Protein AF-A0A512RKX8-F1 (afdb_monomer_lite)

pLDDT: mean 88.38, std 8.07, range [53.78, 97.88]

Foldseek 3Di:
DQDPVCVVPVDDAQVNQLVVCVVVVHDSVVSLVVLVVLVVCLVVVLVVLVPDPDDPVVSVVVNVVSVVRSVRHD

Sequence (74 aa):
MINAFYGTHGCYGLPDFKMLANKMGLMEKRAERIIRQVCTYQEAAETMVRGSALNEVTKQAYIDAYLEKLRRIH

Radius of gyration: 14.87 Å; chains: 1; bounding box: 37×18×39 Å

Organism: NCBI:txid1096750

Secondary structure (DSSP, 8-state):
---HHHHHHSS--HHHHHHHHHHTT--HHHHHHHHHHHHTTHHHHHHHHHTSSS-HHHHHHHHHHHHHHHHHH-

Structure (mmCIF, N/CA/C/O backbone):
data_AF-A0A512RKX8-F1
#
_entry.id   AF-A0A512RKX8-F1
#
loop_
_atom_site.group_PDB
_atom_site.id
_atom_site.type_symbol
_atom_site.label_atom_id
_atom_site.label_alt_id
_atom_site.label_comp_id
_atom_site.label_asym_id
_atom_site.label_entity_id
_atom_site.label_seq_id
_atom_site.pdbx_PDB_ins_code
_atom_site.Cartn_x
_atom_site.Cartn_y
_atom_site.Cartn_z
_atom_site.occupancy
_atom_site.B_iso_or_equiv
_atom_site.auth_seq_id
_atom_site.auth_comp_id
_atom_site.auth_asym_id
_atom_site.auth_atom_id
_atom_site.pdbx_PDB_model_num
ATOM 1 N N . MET A 1 1 ? 21.171 -2.455 -4.575 1.00 53.78 1 MET A N 1
ATOM 2 C CA . MET A 1 1 ? 21.523 -1.060 -4.911 1.00 53.78 1 MET A CA 1
ATOM 3 C C . MET A 1 1 ? 20.386 -0.189 -4.406 1.00 53.78 1 MET A C 1
ATOM 5 O O . MET A 1 1 ? 19.278 -0.322 -4.911 1.00 53.78 1 MET A O 1
ATOM 9 N N . ILE A 1 2 ? 20.638 0.563 -3.337 1.00 61.75 2 ILE A N 1
ATOM 10 C CA . ILE A 1 2 ? 19.681 1.493 -2.724 1.00 61.75 2 ILE A CA 1
ATOM 11 C C . ILE A 1 2 ? 1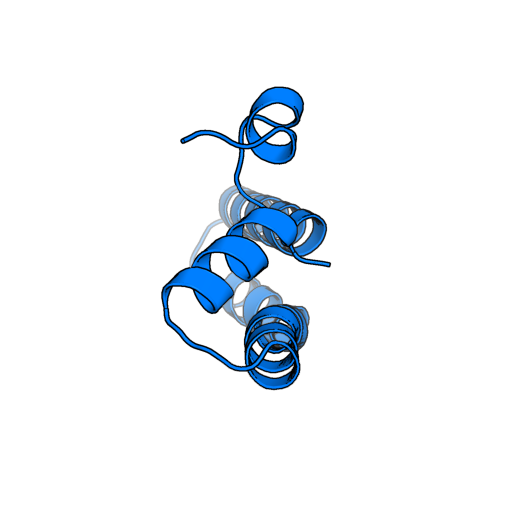9.621 2.729 -3.634 1.00 61.75 2 ILE A C 1
ATOM 13 O O . ILE A 1 2 ? 20.677 3.233 -4.009 1.00 61.75 2 ILE A O 1
ATOM 17 N N . ASN A 1 3 ? 18.433 3.169 -4.058 1.00 74.62 3 ASN A N 1
ATOM 18 C CA . ASN A 1 3 ? 18.304 4.357 -4.910 1.00 74.62 3 ASN A CA 1
ATOM 19 C C . ASN A 1 3 ? 18.190 5.645 -4.066 1.00 74.62 3 ASN A C 1
ATOM 21 O O . ASN A 1 3 ? 18.054 5.596 -2.842 1.00 74.62 3 ASN A O 1
ATOM 25 N N . ALA A 1 4 ? 18.231 6.807 -4.725 1.00 79.19 4 ALA A N 1
ATOM 26 C CA . ALA A 1 4 ? 18.152 8.109 -4.059 1.00 79.19 4 ALA A CA 1
ATOM 27 C C . ALA A 1 4 ? 16.858 8.298 -3.244 1.00 79.19 4 ALA A C 1
ATOM 29 O O . ALA A 1 4 ? 16.894 8.902 -2.177 1.00 79.19 4 ALA A O 1
ATOM 30 N N . PHE A 1 5 ? 15.731 7.732 -3.698 1.00 80.19 5 PHE A N 1
ATOM 31 C CA . PHE A 1 5 ? 14.454 7.826 -2.990 1.00 80.19 5 PHE A CA 1
ATOM 32 C C . PHE A 1 5 ? 14.528 7.152 -1.617 1.00 80.19 5 PHE A C 1
ATOM 34 O O . PHE A 1 5 ? 14.208 7.784 -0.610 1.00 80.19 5 PHE A O 1
ATOM 41 N N . TYR A 1 6 ? 15.026 5.914 -1.567 1.00 81.00 6 TYR A N 1
ATOM 42 C CA . TYR A 1 6 ? 15.216 5.191 -0.314 1.00 81.00 6 TYR A CA 1
ATOM 43 C C . TYR A 1 6 ? 16.250 5.872 0.589 1.00 81.00 6 TYR A C 1
ATOM 45 O O . TYR A 1 6 ? 16.050 5.944 1.797 1.00 81.00 6 TYR A O 1
ATOM 53 N N . GLY A 1 7 ? 17.332 6.415 0.018 1.00 76.75 7 GLY A N 1
ATOM 54 C CA . GLY A 1 7 ? 18.338 7.165 0.778 1.00 76.75 7 GLY A CA 1
ATOM 55 C C . GLY A 1 7 ? 17.765 8.390 1.501 1.00 76.75 7 GLY A C 1
ATOM 56 O O . GLY A 1 7 ? 18.166 8.676 2.624 1.00 76.75 7 GLY A O 1
ATOM 57 N N . THR A 1 8 ? 16.799 9.081 0.891 1.00 77.75 8 THR A N 1
ATOM 58 C CA . THR A 1 8 ? 16.147 10.264 1.477 1.00 77.75 8 THR A CA 1
ATOM 59 C C . THR A 1 8 ? 14.985 9.914 2.410 1.00 77.75 8 THR A C 1
ATOM 61 O O . THR A 1 8 ? 14.801 10.581 3.423 1.00 77.75 8 THR A O 1
ATOM 64 N N . HIS A 1 9 ? 14.196 8.885 2.090 1.00 78.06 9 HIS A N 1
ATOM 65 C CA . HIS A 1 9 ? 12.924 8.610 2.776 1.00 78.06 9 HIS A CA 1
ATOM 66 C C . HIS A 1 9 ? 12.962 7.377 3.691 1.00 78.06 9 HIS A C 1
ATOM 68 O O . HIS A 1 9 ? 11.973 7.087 4.363 1.00 78.06 9 HIS A O 1
ATOM 74 N N . GLY A 1 10 ? 14.059 6.610 3.694 1.00 82.12 10 GLY A N 1
ATOM 75 C CA . GLY A 1 10 ? 14.210 5.385 4.488 1.00 82.12 10 GLY A CA 1
ATOM 76 C C . GLY A 1 10 ? 13.225 4.268 4.122 1.00 82.12 10 GLY A C 1
ATOM 77 O O . GLY A 1 10 ? 13.040 3.328 4.893 1.00 82.12 10 GLY A O 1
ATOM 78 N N . CYS A 1 11 ? 12.549 4.375 2.977 1.00 81.12 11 CYS A N 1
ATOM 79 C CA . CYS A 1 11 ? 11.540 3.431 2.516 1.00 81.12 11 CYS A CA 1
ATOM 80 C C . CYS A 1 11 ? 11.460 3.398 0.984 1.00 81.12 11 CYS A C 1
ATOM 82 O O . CYS A 1 11 ? 11.921 4.314 0.308 1.00 81.12 11 CYS A O 1
ATOM 84 N N . TYR A 1 12 ? 10.871 2.329 0.443 1.00 84.88 12 TYR A N 1
ATOM 85 C CA . TYR A 1 12 ? 10.607 2.194 -0.991 1.00 84.88 12 TYR A CA 1
ATOM 86 C C . TYR A 1 12 ? 9.298 2.900 -1.373 1.00 84.88 12 TYR A C 1
ATOM 88 O O . TYR A 1 12 ? 8.313 2.824 -0.635 1.00 84.88 12 TYR A O 1
ATOM 96 N N . GLY A 1 13 ? 9.280 3.546 -2.537 1.00 85.00 13 GLY A N 1
ATOM 97 C CA . GLY A 1 13 ? 8.112 4.221 -3.102 1.00 85.00 13 GLY A CA 1
ATOM 98 C C . GLY A 1 13 ? 7.915 3.913 -4.584 1.00 85.00 13 GLY A C 1
ATOM 99 O O . GLY A 1 13 ? 8.532 3.004 -5.145 1.00 85.00 13 GLY A O 1
ATOM 100 N N . LEU A 1 14 ? 7.048 4.681 -5.246 1.00 84.94 14 LEU A N 1
ATOM 101 C CA . LEU A 1 14 ? 6.741 4.512 -6.672 1.00 84.94 14 LEU A CA 1
ATOM 102 C C . LEU A 1 14 ? 7.989 4.378 -7.581 1.00 84.94 14 LEU A C 1
ATOM 104 O O . LEU A 1 14 ? 7.987 3.485 -8.436 1.00 84.94 14 LEU A O 1
ATOM 108 N N . PRO A 1 15 ? 9.069 5.176 -7.418 1.00 85.88 15 PRO A N 1
ATOM 109 C CA . PRO A 1 15 ? 10.269 5.046 -8.251 1.00 85.88 15 PRO A CA 1
ATOM 110 C C . PRO A 1 15 ? 10.950 3.676 -8.127 1.00 85.88 15 PRO A C 1
ATOM 112 O O . PRO A 1 15 ? 11.441 3.129 -9.116 1.00 85.88 15 PRO A O 1
ATOM 115 N N . ASP A 1 16 ? 10.944 3.090 -6.930 1.00 88.25 16 ASP A N 1
ATOM 116 C CA . ASP A 1 16 ? 11.513 1.768 -6.664 1.00 88.25 16 ASP A CA 1
ATOM 117 C C . ASP A 1 16 ? 10.721 0.666 -7.355 1.00 88.25 16 ASP A C 1
ATOM 119 O O . ASP A 1 16 ? 11.299 -0.210 -8.003 1.00 88.25 16 ASP A O 1
ATOM 123 N N . PHE A 1 17 ? 9.391 0.736 -7.270 1.00 87.56 17 PHE A N 1
ATOM 124 C CA . PHE A 1 17 ? 8.510 -0.228 -7.921 1.00 87.56 17 PHE A CA 1
ATOM 125 C C . PHE A 1 17 ? 8.593 -0.137 -9.447 1.00 87.56 17 PHE A C 1
ATOM 127 O O . PHE A 1 17 ? 8.606 -1.170 -10.116 1.00 87.56 17 PHE A O 1
ATOM 134 N N . LYS A 1 18 ? 8.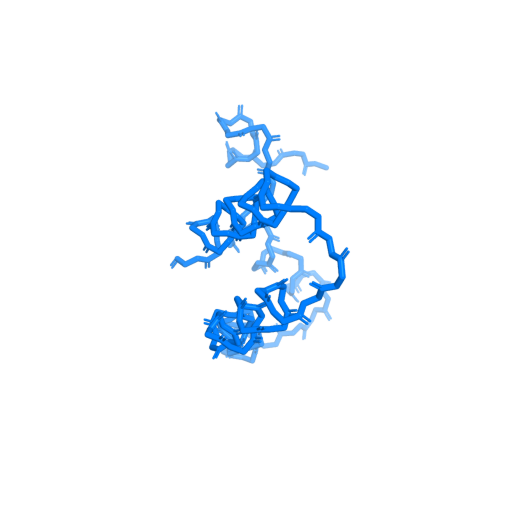737 1.071 -10.008 1.00 88.44 18 LYS A N 1
ATOM 135 C CA . LYS A 1 18 ? 9.003 1.263 -11.443 1.00 88.44 18 LYS A CA 1
ATOM 136 C C . LYS A 1 18 ? 10.339 0.649 -11.863 1.00 88.44 18 LYS A C 1
ATOM 138 O O . LYS A 1 18 ? 10.396 -0.073 -12.858 1.00 88.44 18 LYS A O 1
ATOM 143 N N . MET A 1 19 ? 11.401 0.882 -11.088 1.00 89.50 19 MET A N 1
ATOM 144 C CA . MET A 1 19 ? 12.714 0.283 -11.344 1.00 89.50 19 MET A CA 1
ATOM 145 C C . MET A 1 19 ? 12.657 -1.250 -11.280 1.00 89.50 19 MET A C 1
ATOM 147 O O . MET A 1 19 ? 13.241 -1.923 -12.129 1.00 89.50 19 MET A O 1
ATOM 151 N N . LEU A 1 20 ? 11.956 -1.813 -10.292 1.00 90.56 20 LEU A N 1
ATOM 152 C CA . LEU A 1 20 ? 11.758 -3.257 -10.175 1.00 90.56 20 LEU A CA 1
ATOM 153 C C . LEU A 1 20 ? 10.990 -3.812 -11.379 1.00 90.56 20 LEU A C 1
ATOM 155 O O . LEU A 1 20 ? 11.423 -4.791 -11.978 1.00 90.56 20 LEU A O 1
ATOM 159 N N . ALA A 1 21 ? 9.891 -3.167 -11.768 1.00 90.94 21 ALA A N 1
ATOM 160 C CA . ALA A 1 21 ? 9.083 -3.604 -12.897 1.00 90.94 21 ALA A CA 1
ATOM 161 C C . ALA A 1 21 ? 9.880 -3.617 -14.211 1.00 90.94 21 ALA A C 1
ATOM 163 O O . ALA A 1 21 ? 9.784 -4.579 -14.972 1.00 90.94 21 ALA A O 1
ATOM 164 N N . ASN A 1 22 ? 10.725 -2.605 -14.433 1.00 91.38 22 ASN A N 1
ATOM 165 C CA . ASN A 1 22 ? 11.636 -2.566 -15.575 1.00 91.38 22 ASN A CA 1
ATOM 166 C C . ASN A 1 22 ? 12.607 -3.763 -15.561 1.00 91.38 22 ASN A C 1
ATOM 168 O O . ASN A 1 22 ? 12.705 -4.482 -16.553 1.00 91.38 22 ASN A O 1
ATOM 172 N N . LYS A 1 23 ? 13.232 -4.060 -14.411 1.00 92.50 23 LYS A N 1
ATOM 173 C CA . LYS A 1 23 ? 14.117 -5.233 -14.248 1.00 92.50 23 LYS A CA 1
ATOM 174 C C . LYS A 1 23 ? 13.406 -6.568 -14.476 1.00 92.50 23 LYS A C 1
ATOM 176 O O . LYS A 1 23 ? 14.039 -7.528 -14.896 1.00 92.50 23 LYS A O 1
ATOM 181 N N . MET A 1 24 ? 12.106 -6.628 -14.200 1.00 92.56 24 MET A N 1
ATOM 182 C CA . MET A 1 24 ? 11.262 -7.800 -14.445 1.00 92.56 24 MET A CA 1
ATOM 183 C C . MET A 1 24 ? 10.742 -7.885 -15.891 1.00 92.56 24 MET A C 1
ATOM 185 O O . MET A 1 24 ? 9.995 -8.807 -16.209 1.00 92.56 24 MET A O 1
ATOM 189 N N . GLY A 1 25 ? 11.091 -6.933 -16.765 1.00 92.56 25 GLY A N 1
ATOM 190 C CA . GLY A 1 25 ? 10.631 -6.905 -18.155 1.00 92.56 25 GLY A CA 1
ATOM 191 C C . GLY A 1 25 ? 9.158 -6.515 -18.322 1.00 92.56 25 GLY A C 1
ATOM 192 O O . GLY A 1 25 ? 8.551 -6.807 -19.352 1.00 92.56 25 GLY A O 1
ATOM 193 N N . LEU A 1 26 ? 8.546 -5.869 -17.323 1.00 92.94 26 LEU A N 1
ATOM 194 C CA . LEU A 1 26 ? 7.179 -5.362 -17.436 1.00 92.94 26 LEU A CA 1
ATOM 195 C C . LEU A 1 26 ? 7.153 -4.081 -18.273 1.00 92.94 26 LEU A C 1
ATOM 197 O O . LEU A 1 26 ? 7.929 -3.155 -18.045 1.00 92.94 26 LEU A O 1
ATOM 201 N N . MET A 1 27 ? 6.185 -3.988 -19.190 1.00 92.69 27 MET A N 1
ATOM 202 C CA . MET A 1 27 ? 5.907 -2.732 -19.888 1.00 92.69 27 MET A CA 1
ATOM 203 C C . MET A 1 27 ? 5.533 -1.641 -18.883 1.00 92.69 27 MET A C 1
ATOM 205 O O . MET A 1 27 ? 4.654 -1.852 -18.044 1.00 92.69 27 MET A O 1
ATOM 209 N N . GLU A 1 28 ? 6.124 -0.456 -19.024 1.00 87.25 28 GLU A N 1
ATOM 210 C CA . GLU A 1 28 ? 5.952 0.662 -18.090 1.00 87.25 28 GLU A CA 1
ATOM 211 C C . GLU A 1 28 ? 4.477 1.003 -17.841 1.00 87.25 28 GLU A C 1
ATOM 213 O O . GLU A 1 28 ? 4.032 1.015 -16.697 1.00 87.25 28 GLU A O 1
ATOM 218 N N . LYS A 1 29 ? 3.670 1.129 -18.903 1.00 88.06 29 LYS A N 1
ATOM 219 C CA . LYS A 1 29 ? 2.222 1.383 -18.785 1.00 88.06 29 LYS A CA 1
ATOM 220 C C . LYS A 1 29 ? 1.481 0.304 -17.987 1.00 88.06 29 LYS A C 1
ATOM 222 O O . LYS A 1 29 ? 0.532 0.598 -17.262 1.00 88.06 29 LYS A O 1
ATOM 227 N N . ARG A 1 30 ? 1.891 -0.964 -18.121 1.00 90.00 30 ARG A N 1
ATOM 228 C CA . ARG A 1 30 ? 1.296 -2.076 -17.362 1.00 90.00 30 ARG A CA 1
ATOM 229 C C . ARG A 1 30 ? 1.715 -2.002 -15.897 1.00 90.00 30 ARG A C 1
ATOM 231 O O . ARG A 1 30 ? 0.865 -2.199 -15.034 1.00 90.00 30 ARG A O 1
ATOM 238 N N . ALA A 1 31 ? 2.986 -1.712 -15.633 1.00 90.31 31 ALA A N 1
ATOM 239 C CA . ALA A 1 31 ? 3.515 -1.547 -14.286 1.00 90.31 31 ALA A CA 1
ATOM 240 C C . ALA A 1 31 ? 2.824 -0.390 -13.554 1.00 90.31 31 ALA A C 1
ATOM 242 O O . ALA A 1 31 ? 2.309 -0.589 -12.460 1.00 90.31 31 ALA A O 1
ATOM 243 N N . GLU A 1 32 ? 2.717 0.780 -14.186 1.00 87.81 32 GLU A N 1
ATOM 244 C CA . GLU A 1 32 ? 2.005 1.930 -13.626 1.00 87.81 32 GLU A CA 1
ATOM 245 C C . GLU A 1 32 ? 0.551 1.607 -13.305 1.00 87.81 32 GLU A C 1
ATOM 247 O O . GLU A 1 32 ? 0.079 1.943 -12.222 1.00 87.81 32 GLU A O 1
ATOM 252 N N . ARG A 1 33 ? -0.153 0.911 -14.206 1.00 89.31 33 ARG A N 1
ATOM 253 C CA . ARG A 1 33 ? -1.537 0.501 -13.958 1.00 89.31 33 ARG A CA 1
ATOM 254 C C . ARG A 1 33 ? -1.649 -0.416 -12.741 1.00 89.31 33 ARG A C 1
ATOM 256 O O . ARG A 1 33 ? -2.509 -0.182 -11.905 1.00 89.31 33 ARG A O 1
ATOM 263 N N . ILE A 1 34 ? -0.787 -1.430 -12.636 1.00 88.75 34 ILE A N 1
ATOM 264 C CA . ILE A 1 34 ? -0.779 -2.364 -11.498 1.00 88.75 34 ILE A CA 1
ATOM 265 C C . ILE A 1 34 ? -0.502 -1.611 -10.194 1.00 88.75 34 ILE A C 1
ATOM 267 O O . ILE A 1 34 ? -1.223 -1.791 -9.217 1.00 88.75 34 ILE A O 1
ATOM 271 N N . ILE A 1 35 ? 0.512 -0.744 -10.189 1.00 87.06 35 ILE A N 1
ATOM 272 C CA . ILE A 1 35 ? 0.915 0.003 -8.996 1.00 87.06 35 ILE A CA 1
ATOM 273 C C . ILE A 1 35 ? -0.199 0.970 -8.566 1.00 87.06 35 ILE A C 1
ATOM 275 O O . ILE A 1 35 ? -0.573 0.991 -7.397 1.00 87.06 35 ILE A O 1
ATOM 279 N N . ARG A 1 36 ? -0.800 1.711 -9.507 1.00 84.94 36 ARG A N 1
ATOM 280 C CA . ARG A 1 36 ? -1.907 2.638 -9.216 1.00 84.94 36 ARG A CA 1
ATOM 281 C C . ARG A 1 36 ? -3.181 1.930 -8.772 1.00 84.94 36 ARG A C 1
ATOM 283 O O . ARG A 1 36 ? -3.939 2.497 -7.993 1.00 84.94 36 ARG A O 1
ATOM 290 N N . GLN A 1 37 ? -3.413 0.699 -9.223 1.00 88.19 37 GLN A N 1
ATOM 291 C CA . GLN A 1 37 ? -4.569 -0.085 -8.794 1.00 88.19 37 GLN A CA 1
ATOM 292 C C . GLN A 1 37 ? -4.524 -0.411 -7.293 1.00 88.19 37 GLN A C 1
ATOM 294 O O . GLN A 1 37 ? -5.564 -0.587 -6.675 1.00 88.19 37 GLN A O 1
ATOM 299 N N . VAL A 1 38 ? -3.349 -0.419 -6.658 1.00 79.94 38 VAL A N 1
ATOM 300 C CA . VAL A 1 38 ? -3.259 -0.554 -5.193 1.00 79.94 38 VAL A CA 1
ATOM 301 C C . VAL A 1 38 ? -3.930 0.629 -4.482 1.00 79.94 38 VAL A C 1
ATOM 303 O O . VAL A 1 38 ? -4.557 0.440 -3.441 1.00 79.94 38 VAL A O 1
ATOM 306 N N . CYS A 1 39 ? -3.877 1.827 -5.072 1.00 82.44 39 CYS A N 1
ATOM 307 C CA . CYS A 1 39 ? -4.500 3.031 -4.522 1.00 82.44 39 CYS A CA 1
ATOM 308 C C . CYS A 1 39 ? -6.029 3.046 -4.665 1.00 82.44 39 CYS A C 1
ATOM 310 O O . CYS A 1 39 ? -6.688 3.805 -3.964 1.00 82.44 39 CYS A O 1
ATOM 312 N N . THR A 1 40 ? -6.620 2.220 -5.537 1.00 87.75 40 THR A N 1
ATOM 313 C CA . THR A 1 40 ? -8.079 2.225 -5.755 1.00 87.75 40 THR A CA 1
ATOM 314 C C . THR A 1 40 ? -8.854 1.454 -4.689 1.00 87.75 40 THR A C 1
ATOM 316 O O . THR A 1 40 ? -10.073 1.553 -4.637 1.00 87.75 40 THR A O 1
ATOM 319 N N . TYR A 1 41 ? -8.171 0.683 -3.839 1.00 88.06 41 TYR A N 1
ATOM 320 C CA . TYR A 1 41 ? -8.804 -0.123 -2.788 1.00 88.06 41 TYR A CA 1
ATOM 321 C C . TYR A 1 41 ? -8.836 0.566 -1.421 1.00 88.06 41 TYR A C 1
ATOM 323 O O . TYR A 1 41 ? -9.151 -0.091 -0.430 1.00 88.06 41 TYR A O 1
ATOM 331 N N . GLN A 1 42 ? -8.516 1.863 -1.356 1.00 90.81 42 GLN A N 1
ATOM 332 C CA . GLN A 1 42 ? -8.387 2.574 -0.087 1.00 90.81 42 GLN A CA 1
ATOM 333 C C . GLN A 1 42 ? -9.653 2.467 0.773 1.00 90.81 42 GLN A C 1
ATOM 335 O O . GLN A 1 42 ? -9.594 1.998 1.907 1.00 90.81 42 GLN A O 1
ATOM 340 N N . GLU A 1 43 ? -10.804 2.829 0.211 1.00 90.94 43 GLU A N 1
ATOM 341 C CA . GLU A 1 43 ? -12.089 2.825 0.918 1.00 90.94 43 GLU A CA 1
ATOM 342 C C . GLU A 1 43 ? -12.493 1.419 1.395 1.00 90.94 43 GLU A C 1
ATOM 344 O O . GLU A 1 43 ? -12.962 1.235 2.521 1.00 90.94 43 GLU A O 1
ATOM 349 N N . ALA A 1 44 ? -12.255 0.403 0.561 1.00 93.00 44 ALA A N 1
ATOM 350 C CA . ALA A 1 44 ? -12.529 -0.988 0.907 1.00 93.00 44 ALA A CA 1
ATOM 351 C C . ALA A 1 44 ? -11.635 -1.475 2.061 1.00 93.00 44 ALA A C 1
ATOM 353 O O . ALA A 1 44 ? -12.115 -2.143 2.979 1.00 93.00 44 ALA A O 1
ATOM 354 N N . ALA A 1 45 ? -10.348 -1.111 2.047 1.00 92.25 45 ALA A N 1
ATOM 355 C CA . ALA A 1 45 ? -9.410 -1.447 3.113 1.00 92.25 45 ALA A CA 1
ATOM 356 C C . ALA A 1 45 ? -9.776 -0.751 4.433 1.00 92.25 45 ALA A C 1
ATOM 358 O O . ALA A 1 45 ? -9.805 -1.403 5.479 1.00 92.25 45 ALA A O 1
ATOM 359 N N . GLU A 1 46 ? -10.117 0.540 4.392 1.00 94.50 46 GLU A N 1
ATOM 360 C CA . GLU A 1 46 ? -10.574 1.282 5.571 1.00 94.50 46 GLU A CA 1
ATOM 361 C C . GLU A 1 46 ? -11.852 0.672 6.157 1.00 94.50 46 GLU A C 1
ATOM 363 O O . GLU A 1 46 ? -11.926 0.436 7.364 1.00 94.50 46 GLU A O 1
ATOM 368 N N . THR A 1 47 ? -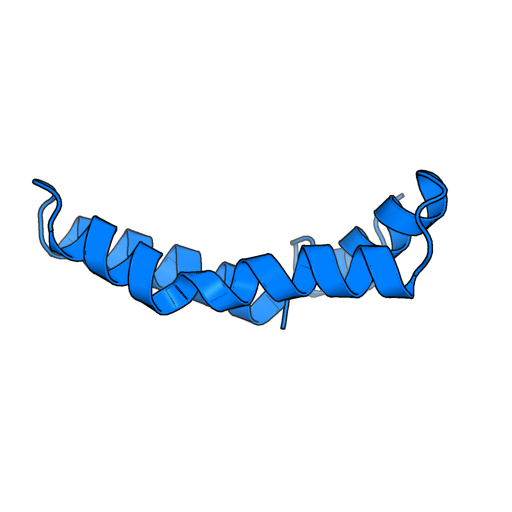12.829 0.339 5.309 1.00 96.62 47 THR A N 1
ATOM 369 C CA . THR A 1 47 ? -14.089 -0.295 5.726 1.00 96.62 47 THR A CA 1
ATOM 370 C C . THR A 1 47 ? -13.842 -1.641 6.403 1.00 96.62 47 THR A C 1
ATOM 372 O O . THR A 1 47 ? -14.392 -1.910 7.473 1.00 96.62 47 THR A O 1
ATOM 375 N N . MET A 1 48 ? -12.968 -2.471 5.829 1.00 96.69 48 MET A N 1
ATOM 376 C CA . MET A 1 48 ? -12.593 -3.764 6.403 1.00 96.69 48 MET A CA 1
ATOM 377 C C . MET A 1 48 ? -11.954 -3.608 7.791 1.00 96.69 48 MET A C 1
ATOM 379 O O . MET A 1 48 ? -12.312 -4.331 8.721 1.00 96.69 48 MET A O 1
ATOM 383 N N . VAL A 1 49 ? -11.033 -2.653 7.959 1.00 96.69 49 VAL A N 1
ATOM 384 C CA . VAL A 1 49 ? -10.380 -2.405 9.255 1.00 96.69 49 VAL A CA 1
ATOM 385 C C . VAL A 1 49 ? -11.385 -1.869 10.273 1.00 96.69 49 VAL A C 1
ATOM 387 O O . VAL A 1 49 ? -11.425 -2.359 11.405 1.00 96.69 49 VAL A O 1
ATOM 390 N N . ARG A 1 50 ? -12.246 -0.922 9.883 1.00 95.75 50 ARG A N 1
ATOM 391 C CA . ARG A 1 50 ? -13.274 -0.357 10.772 1.00 95.75 50 ARG A CA 1
ATOM 392 C C . ARG A 1 50 ? -14.292 -1.402 11.234 1.00 95.75 50 ARG A C 1
ATOM 394 O O . ARG A 1 50 ? -14.680 -1.373 12.402 1.00 95.75 50 ARG A O 1
ATOM 401 N N . GLY A 1 51 ? -14.657 -2.346 10.365 1.00 97.25 51 GLY A N 1
ATOM 402 C CA . GLY A 1 51 ? -15.555 -3.464 10.675 1.00 97.25 51 GLY A CA 1
ATOM 403 C C . GLY A 1 51 ? -14.912 -4.631 11.437 1.00 97.25 51 GLY A C 1
ATOM 404 O O . GLY A 1 51 ? -15.613 -5.561 11.826 1.00 97.25 51 GLY A O 1
ATOM 405 N N . SER A 1 52 ? -13.594 -4.613 11.653 1.00 97.12 52 SER A N 1
ATOM 406 C CA . SER A 1 52 ? -12.890 -5.687 12.361 1.00 97.12 52 SER A CA 1
ATOM 407 C C . SER A 1 52 ? -13.122 -5.658 13.880 1.00 97.12 52 SER A C 1
ATOM 409 O O . SER A 1 52 ? -13.477 -4.630 14.459 1.00 97.12 52 SER A O 1
ATOM 411 N N . ALA A 1 53 ? -12.839 -6.780 14.548 1.00 97.50 53 ALA A N 1
ATOM 412 C CA . ALA A 1 53 ? -12.924 -6.925 16.006 1.00 97.50 53 ALA A CA 1
ATOM 413 C C . ALA A 1 53 ? -11.750 -6.279 16.780 1.00 97.50 53 ALA A C 1
ATOM 415 O O . ALA A 1 53 ? -11.561 -6.545 17.966 1.00 97.50 53 ALA A O 1
ATOM 416 N N . LEU A 1 54 ? -10.927 -5.462 16.116 1.00 96.06 54 LEU A N 1
ATOM 417 C CA . LEU A 1 54 ? -9.831 -4.727 16.748 1.00 96.06 54 LEU A CA 1
ATOM 418 C C . LEU A 1 54 ? -10.373 -3.598 17.642 1.00 96.06 54 LEU A C 1
ATOM 420 O O . LEU A 1 54 ? -11.484 -3.110 17.447 1.00 96.06 54 LEU A O 1
ATOM 424 N N . ASN A 1 55 ? -9.576 -3.143 18.608 1.00 97.44 55 ASN A N 1
ATOM 425 C CA . ASN A 1 55 ? -9.905 -1.921 19.346 1.00 97.44 55 ASN A CA 1
ATOM 426 C C . ASN A 1 55 ? -9.658 -0.673 18.474 1.00 97.44 55 ASN A C 1
ATOM 428 O O . ASN A 1 55 ? -8.879 -0.718 17.519 1.00 97.44 55 ASN A O 1
ATOM 432 N N . GLU A 1 56 ? -10.283 0.451 18.827 1.00 96.56 56 GLU A N 1
ATOM 433 C CA . GLU A 1 56 ? -10.229 1.682 18.022 1.00 96.56 56 GLU A CA 1
ATOM 434 C C . GLU A 1 56 ? -8.813 2.253 17.858 1.00 96.56 56 GLU A C 1
ATOM 436 O O . GLU A 1 56 ? -8.464 2.724 16.777 1.00 96.56 56 GLU A O 1
ATOM 441 N N . VAL A 1 57 ? -7.955 2.132 18.876 1.00 97.50 57 VAL A N 1
ATOM 442 C CA . VAL A 1 57 ? -6.553 2.581 18.794 1.00 97.50 57 VAL A CA 1
ATOM 443 C C . VAL A 1 57 ? -5.791 1.768 17.747 1.00 97.50 57 VAL A C 1
ATOM 445 O O . VAL A 1 57 ? -5.080 2.319 16.910 1.00 97.50 57 VAL A O 1
ATOM 448 N N . THR A 1 58 ? -5.963 0.447 17.755 1.00 96.50 58 THR A N 1
ATOM 449 C CA . THR A 1 58 ? -5.329 -0.450 16.789 1.00 96.50 58 THR A CA 1
ATOM 450 C C . THR A 1 58 ? -5.894 -0.244 15.385 1.00 96.50 58 THR A C 1
ATOM 452 O O . THR A 1 58 ? -5.118 -0.207 14.432 1.00 96.50 58 THR A O 1
ATOM 455 N N . LYS A 1 59 ? -7.212 -0.053 15.236 1.00 97.88 59 LYS A N 1
ATOM 456 C CA . LYS A 1 59 ? -7.828 0.274 13.940 1.00 97.88 59 LYS A CA 1
ATOM 457 C C . LYS A 1 59 ? -7.227 1.543 13.346 1.00 97.88 59 LYS A C 1
ATOM 459 O O . LYS A 1 59 ? -6.820 1.530 12.186 1.00 97.88 59 LYS A O 1
ATOM 464 N N . GLN A 1 60 ? -7.131 2.605 14.144 1.00 96.56 60 GLN A N 1
ATOM 465 C CA . GLN A 1 60 ? -6.582 3.875 13.684 1.00 96.56 60 GLN A CA 1
ATOM 466 C C . GLN A 1 60 ? -5.110 3.736 13.283 1.00 96.56 60 GLN A C 1
ATOM 468 O O . GLN A 1 60 ? -4.746 4.141 12.185 1.00 96.56 60 GLN A O 1
ATOM 473 N N . ALA A 1 61 ? -4.295 3.048 14.089 1.00 96.75 61 ALA A N 1
ATOM 474 C CA . ALA A 1 61 ? -2.896 2.785 13.751 1.00 96.75 61 ALA A CA 1
ATOM 475 C C . ALA A 1 61 ? -2.735 2.013 12.425 1.00 96.75 61 ALA A C 1
ATOM 477 O O . ALA A 1 61 ? -1.824 2.298 11.644 1.00 96.75 61 ALA A O 1
ATOM 478 N N . TYR A 1 62 ? -3.624 1.053 12.141 1.00 95.69 62 TYR A N 1
ATOM 479 C CA . TYR A 1 62 ? -3.638 0.344 10.858 1.00 95.69 62 TYR A CA 1
ATOM 480 C C . TYR A 1 62 ? -3.983 1.262 9.687 1.00 95.69 62 TYR A C 1
ATOM 482 O O . TYR A 1 62 ? -3.312 1.199 8.654 1.00 95.69 62 TYR A O 1
ATOM 490 N N . ILE A 1 63 ? -5.014 2.094 9.842 1.00 95.31 63 ILE A N 1
ATOM 491 C CA . ILE A 1 63 ? -5.441 3.048 8.814 1.00 95.31 63 ILE A CA 1
ATOM 492 C C . ILE A 1 63 ? -4.309 4.039 8.528 1.00 95.31 63 ILE A C 1
ATOM 494 O O . ILE A 1 63 ? -3.921 4.187 7.373 1.00 95.31 63 ILE A O 1
ATOM 498 N N . ASP A 1 64 ? -3.699 4.626 9.556 1.00 95.69 64 ASP A N 1
ATOM 499 C CA . ASP A 1 64 ? -2.605 5.591 9.403 1.00 95.69 64 ASP A CA 1
ATOM 500 C C . ASP A 1 64 ? -1.398 4.968 8.686 1.00 95.69 64 ASP A C 1
ATOM 502 O O . ASP A 1 64 ? -0.862 5.531 7.727 1.00 95.69 64 ASP A O 1
ATOM 506 N N . ALA A 1 65 ? -1.001 3.756 9.092 1.00 92.75 65 ALA A N 1
ATOM 507 C CA . ALA A 1 65 ? 0.092 3.029 8.452 1.00 92.75 65 ALA A CA 1
ATOM 508 C C . ALA A 1 65 ? -0.216 2.666 6.990 1.00 92.75 65 ALA A C 1
ATOM 510 O O . ALA A 1 65 ? 0.692 2.599 6.157 1.00 92.75 65 ALA A O 1
ATOM 511 N N . TYR A 1 66 ? -1.481 2.401 6.667 1.00 92.19 66 TYR A N 1
ATOM 512 C CA . TYR A 1 66 ? -1.922 2.120 5.307 1.00 92.19 66 TYR A CA 1
ATOM 513 C C . TYR A 1 66 ? -1.932 3.3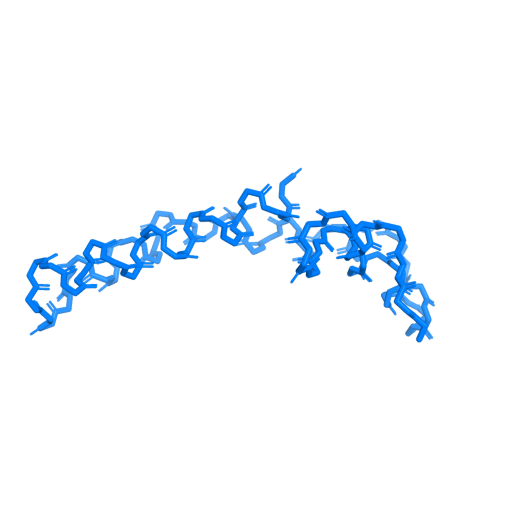85 4.436 1.00 92.19 66 TYR A C 1
ATOM 515 O O . TYR A 1 66 ? -1.368 3.368 3.341 1.00 92.19 66 TYR A O 1
ATOM 523 N N . LEU A 1 67 ? -2.475 4.496 4.938 1.00 91.56 67 LEU A N 1
ATOM 524 C CA . LEU A 1 67 ? -2.494 5.786 4.242 1.00 91.56 67 LEU A CA 1
ATOM 525 C C . LEU A 1 67 ? -1.083 6.296 3.945 1.00 91.56 67 LEU A C 1
ATOM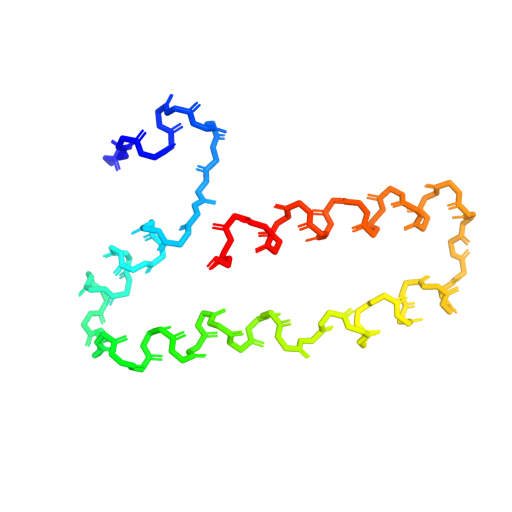 527 O O . LEU A 1 67 ? -0.802 6.744 2.833 1.00 91.56 67 LEU A O 1
ATOM 531 N N . GLU A 1 68 ? -0.161 6.152 4.895 1.00 89.88 68 GLU A N 1
ATOM 532 C CA . GLU A 1 68 ? 1.235 6.535 4.692 1.00 89.88 68 GLU A CA 1
ATOM 533 C C . GLU A 1 68 ? 1.916 5.681 3.605 1.0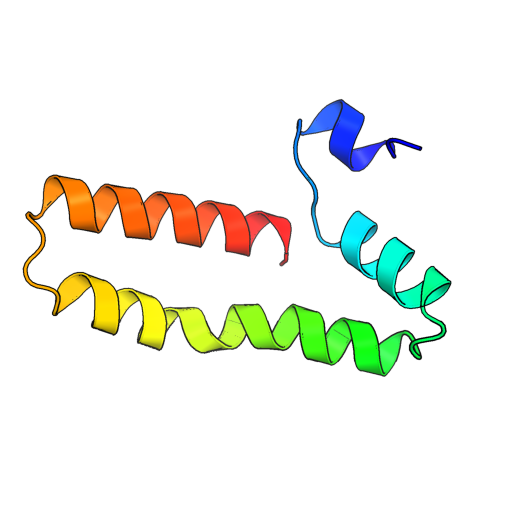0 89.88 68 GLU A C 1
ATOM 535 O O . GLU A 1 68 ? 2.735 6.189 2.839 1.00 89.88 68 GLU A O 1
ATOM 540 N N . LYS A 1 69 ? 1.546 4.398 3.457 1.00 87.06 69 LYS A N 1
ATOM 541 C CA . LYS A 1 69 ? 2.008 3.573 2.324 1.00 87.06 69 LYS A CA 1
ATOM 542 C C . LYS A 1 69 ? 1.431 4.064 1.001 1.00 87.06 69 LYS A C 1
ATOM 544 O O . LYS A 1 69 ? 2.180 4.164 0.031 1.00 87.06 69 LYS A O 1
ATOM 549 N N . LEU A 1 70 ? 0.139 4.389 0.954 1.00 88.38 70 LEU A N 1
ATOM 550 C CA . LEU A 1 70 ? -0.491 4.917 -0.258 1.00 88.38 70 LEU A CA 1
ATOM 551 C C . LEU A 1 70 ? 0.149 6.236 -0.699 1.00 88.38 70 LEU A C 1
ATOM 553 O O . LEU A 1 70 ? 0.446 6.393 -1.880 1.00 88.38 70 LEU A O 1
ATOM 557 N N . ARG A 1 71 ? 0.468 7.135 0.240 1.00 86.44 71 ARG A N 1
ATOM 558 C CA . ARG A 1 71 ? 1.145 8.414 -0.037 1.00 86.44 71 ARG A CA 1
ATOM 559 C C . ARG A 1 71 ? 2.504 8.250 -0.726 1.00 86.44 71 ARG A C 1
ATOM 561 O O . ARG A 1 71 ? 2.921 9.126 -1.469 1.00 86.44 71 ARG A O 1
ATOM 568 N N . ARG A 1 72 ? 3.205 7.141 -0.480 1.00 82.44 72 ARG A N 1
ATOM 569 C CA . ARG A 1 72 ? 4.518 6.835 -1.088 1.00 82.44 72 ARG A CA 1
ATOM 570 C C . ARG A 1 72 ? 4.402 6.225 -2.488 1.00 82.44 72 ARG A C 1
ATOM 572 O O . ARG A 1 72 ? 5.399 6.132 -3.207 1.00 82.44 72 ARG A O 1
ATOM 579 N N . ILE A 1 73 ? 3.211 5.742 -2.836 1.00 81.62 73 ILE A N 1
ATOM 580 C CA . ILE A 1 73 ? 2.901 5.070 -4.102 1.00 81.62 73 ILE A CA 1
ATOM 581 C C . ILE A 1 73 ? 2.191 6.023 -5.080 1.00 81.62 73 ILE A C 1
ATOM 583 O O . ILE A 1 73 ? 2.303 5.827 -6.292 1.00 81.62 73 ILE A O 1
ATOM 587 N N . HIS A 1 74 ? 1.471 7.023 -4.562 1.00 70.31 74 HIS A N 1
ATOM 588 C CA . HIS A 1 74 ? 0.748 8.038 -5.334 1.00 70.31 74 HIS A CA 1
ATOM 589 C C . HIS A 1 74 ? 1.681 9.082 -5.958 1.00 70.31 74 HIS A C 1
ATOM 591 O O . HIS A 1 74 ? 1.426 9.437 -7.135 1.00 70.31 74 HIS A O 1
#